Protein AF-A0A8T3M1I5-F1 (afdb_monomer)

Sequence (64 aa):
MGEHLRIMGIYAHPADVATEAAGTMALHADRGDELTAVVLSDGIRMHPHFLTVGEGATAGAGEP

Mean predicted aligned error: 12.19 Å

Radius of gyration: 20.29 Å; Cα contacts (8 Å, |Δi|>4): 58; chains: 1; bounding box: 55×22×45 Å

pLDDT: mean 78.84, std 21.86, range [37.66, 98.06]

Nearest PDB structures (foldseek):
  3okf-assembly1_B  TM=6.235E-01  e=7.174E-01  Vibrio cholerae O1 biovar El Tor str. N16961
  6lk2-assembly2_B  TM=5.891E-01  e=1.515E+00  Providencia alcalifaciens F90-2004
  6kpd-assembly1_C-2  TM=3.885E-01  e=1.989E+00  Arabidopsis thaliana
  1akm-assembly1_C  TM=3.890E-01  e=9.498E+00  Escherichia coli

Structure (mmCIF, N/CA/C/O backbone):
data_AF-A0A8T3M1I5-F1
#
_entry.id   AF-A0A8T3M1I5-F1
#
loop_
_atom_site.group_PDB
_atom_site.id
_atom_site.type_symbol
_atom_site.label_atom_id
_atom_site.label_alt_id
_atom_site.label_comp_id
_atom_site.label_asym_id
_atom_site.label_entity_id
_atom_site.label_seq_id
_atom_site.pdbx_PDB_ins_code
_atom_site.Cartn_x
_atom_site.Cartn_y
_atom_site.Cartn_z
_atom_site.occupancy
_atom_site.B_iso_or_equiv
_atom_site.auth_seq_id
_atom_site.auth_comp_id
_atom_site.auth_asym_id
_atom_site.auth_atom_id
_atom_site.pdbx_PDB_model_num
ATOM 1 N N . MET A 1 1 ? -20.542 9.520 14.542 1.00 50.00 1 MET A N 1
ATOM 2 C CA . MET A 1 1 ? -19.661 8.585 13.816 1.00 50.00 1 MET A CA 1
ATOM 3 C C . MET A 1 1 ? -19.898 8.845 12.341 1.00 50.00 1 MET A C 1
ATOM 5 O O . MET A 1 1 ? -21.043 8.730 11.926 1.00 50.00 1 MET A O 1
ATOM 9 N N . GLY A 1 2 ? -18.895 9.355 11.624 1.00 68.75 2 GLY A N 1
ATOM 10 C CA . GLY A 1 2 ? -18.979 9.521 10.168 1.00 68.75 2 GLY A CA 1
ATOM 11 C C . GLY A 1 2 ? -18.805 8.169 9.477 1.00 68.75 2 GLY A C 1
ATOM 12 O O . GLY A 1 2 ? -18.249 7.258 10.087 1.00 68.75 2 GLY A O 1
ATOM 13 N N . GLU A 1 3 ? -19.311 8.031 8.254 1.00 86.00 3 GLU A N 1
ATOM 14 C CA . GLU A 1 3 ? -19.100 6.819 7.455 1.00 86.00 3 GLU A CA 1
ATOM 15 C C . GLU A 1 3 ? -17.606 6.579 7.195 1.00 86.00 3 GLU A C 1
ATOM 17 O O . GLU A 1 3 ? -16.846 7.529 7.001 1.00 86.00 3 GLU A O 1
ATOM 22 N N . HIS A 1 4 ? -17.203 5.306 7.187 1.00 92.25 4 HIS A N 1
ATOM 23 C CA . HIS A 1 4 ? -15.855 4.892 6.804 1.00 92.25 4 HIS A CA 1
ATOM 24 C C . HIS A 1 4 ? -15.624 5.163 5.317 1.00 92.25 4 HIS A C 1
ATOM 26 O O . HIS A 1 4 ? -16.463 4.830 4.472 1.00 92.25 4 HIS A O 1
ATOM 32 N N . LEU A 1 5 ? -14.486 5.771 4.994 1.00 97.06 5 LEU A N 1
ATOM 33 C CA . LEU A 1 5 ? -14.125 6.083 3.618 1.00 97.06 5 LEU A CA 1
ATOM 34 C C . LEU A 1 5 ? -13.640 4.831 2.887 1.00 97.06 5 LEU A C 1
ATOM 36 O O . LEU A 1 5 ? -13.140 3.885 3.491 1.00 97.06 5 LEU A O 1
ATOM 40 N N . ARG A 1 6 ? -13.755 4.857 1.558 1.00 97.56 6 ARG A N 1
ATOM 41 C CA . ARG A 1 6 ? -13.193 3.842 0.661 1.00 97.56 6 ARG A CA 1
ATOM 42 C C . ARG A 1 6 ? -12.172 4.522 -0.238 1.00 97.56 6 ARG A C 1
ATOM 44 O O . ARG A 1 6 ? -12.531 5.416 -1.004 1.00 97.56 6 ARG A O 1
ATOM 51 N N . ILE A 1 7 ? -10.906 4.140 -0.115 1.00 97.50 7 ILE A N 1
ATOM 52 C CA . ILE A 1 7 ? -9.775 4.843 -0.726 1.00 97.50 7 ILE A CA 1
ATOM 53 C C . ILE A 1 7 ? -8.998 3.876 -1.617 1.00 97.50 7 ILE A C 1
ATOM 55 O O . ILE A 1 7 ? -8.599 2.792 -1.194 1.00 97.50 7 ILE A O 1
ATOM 59 N N . MET A 1 8 ? -8.757 4.287 -2.863 1.00 98.06 8 MET A N 1
ATOM 60 C CA . MET A 1 8 ? -7.975 3.528 -3.835 1.00 98.06 8 MET A CA 1
ATOM 61 C C . MET A 1 8 ? -6.704 4.292 -4.207 1.00 98.06 8 MET A C 1
ATOM 63 O O . MET A 1 8 ? -6.779 5.397 -4.742 1.00 98.06 8 MET A O 1
ATOM 67 N N . GLY A 1 9 ? -5.546 3.686 -3.950 1.00 97.25 9 GLY A N 1
ATOM 68 C CA . GLY A 1 9 ? -4.259 4.139 -4.471 1.00 97.25 9 GLY A CA 1
ATOM 69 C C . GLY A 1 9 ? -3.923 3.417 -5.774 1.00 97.25 9 GLY A C 1
ATOM 70 O O . GLY A 1 9 ? -4.045 2.195 -5.844 1.00 97.25 9 GLY A O 1
ATOM 71 N N . ILE A 1 10 ? -3.503 4.162 -6.796 1.00 97.50 10 ILE A N 1
ATOM 72 C CA . ILE A 1 10 ? -3.037 3.613 -8.076 1.00 97.50 10 ILE A CA 1
ATOM 73 C C . ILE A 1 10 ? -1.549 3.925 -8.206 1.00 97.50 10 ILE A C 1
ATOM 75 O O . ILE A 1 10 ? -1.152 5.087 -8.150 1.00 97.50 10 ILE A O 1
ATOM 79 N N . TYR A 1 11 ? -0.748 2.882 -8.381 1.00 95.69 11 TYR A N 1
ATOM 80 C CA . TYR A 1 11 ? 0.707 2.920 -8.325 1.00 95.69 11 TYR A CA 1
ATOM 81 C C . TYR A 1 11 ? 1.304 2.342 -9.605 1.00 95.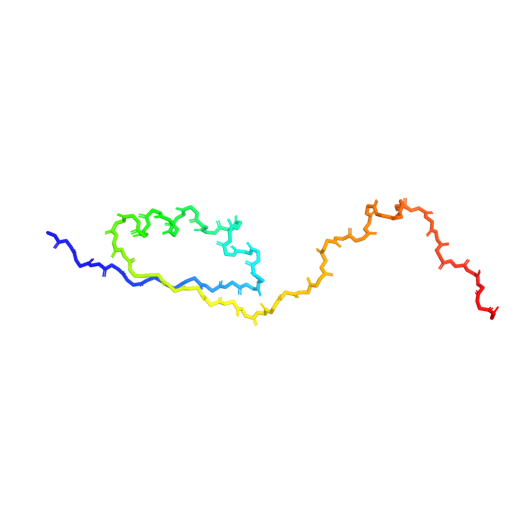69 11 TYR A C 1
ATOM 83 O O . TYR A 1 11 ? 0.770 1.381 -10.167 1.00 95.69 11 TYR A O 1
ATOM 91 N N . ALA A 1 12 ? 2.414 2.912 -10.077 1.00 93.19 12 ALA A N 1
ATOM 92 C CA . ALA A 1 12 ? 3.062 2.437 -11.294 1.00 93.19 12 ALA A CA 1
ATOM 93 C C . ALA A 1 12 ? 3.853 1.150 -11.024 1.00 93.19 12 ALA A C 1
ATOM 95 O O . ALA A 1 12 ? 3.705 0.174 -11.766 1.00 93.19 12 ALA A O 1
ATOM 96 N N . HIS A 1 13 ? 4.636 1.132 -9.942 1.00 92.31 13 HIS A N 1
ATOM 97 C CA . HIS A 1 13 ? 5.503 0.021 -9.549 1.00 92.31 13 HIS A CA 1
ATOM 98 C C . HIS A 1 13 ? 5.175 -0.473 -8.130 1.00 92.31 13 HIS A C 1
ATOM 100 O O . HIS A 1 13 ? 4.640 0.288 -7.322 1.00 92.31 13 HIS A O 1
ATOM 106 N N . PRO A 1 14 ? 5.541 -1.720 -7.768 1.00 91.38 14 PRO A N 1
ATOM 107 C CA . PRO A 1 14 ? 5.257 -2.252 -6.433 1.00 91.38 14 PRO A CA 1
ATOM 108 C C . PRO A 1 14 ? 5.864 -1.441 -5.278 1.00 91.38 14 PRO A C 1
ATOM 110 O O . PRO A 1 14 ? 5.260 -1.362 -4.211 1.00 91.38 14 PRO A O 1
ATOM 113 N N . ALA A 1 15 ? 7.039 -0.831 -5.475 1.00 90.81 15 ALA A N 1
ATOM 114 C CA . ALA A 1 15 ? 7.716 -0.045 -4.438 1.00 90.81 15 ALA A CA 1
ATOM 115 C C . ALA A 1 15 ? 6.936 1.222 -4.048 1.00 90.81 15 ALA A C 1
ATOM 117 O O . ALA A 1 15 ? 6.916 1.588 -2.872 1.00 90.81 15 ALA A O 1
ATOM 118 N N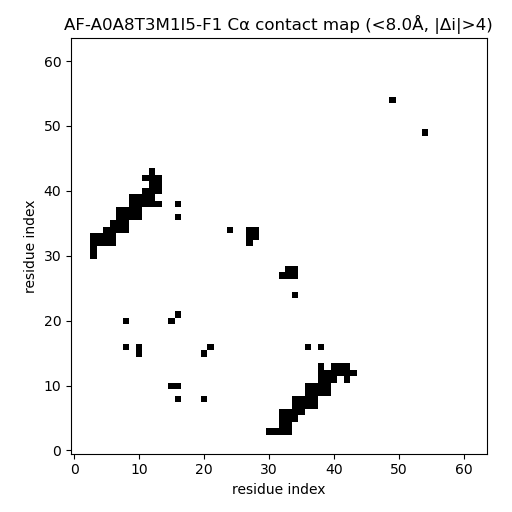 . ASP A 1 16 ? 6.231 1.830 -5.006 1.00 92.31 16 ASP A N 1
ATOM 119 C CA . ASP A 1 16 ? 5.499 3.085 -4.820 1.00 92.31 16 ASP A CA 1
ATOM 120 C C . ASP A 1 16 ? 4.411 2.965 -3.729 1.00 92.31 16 ASP A C 1
ATOM 122 O O . ASP A 1 16 ? 4.085 3.942 -3.050 1.00 92.31 16 ASP A O 1
ATOM 126 N N . VAL A 1 17 ? 3.877 1.750 -3.509 1.00 93.56 17 VAL A N 1
ATOM 127 C CA . VAL A 1 17 ? 2.900 1.454 -2.441 1.00 93.56 17 VAL A CA 1
ATOM 128 C C .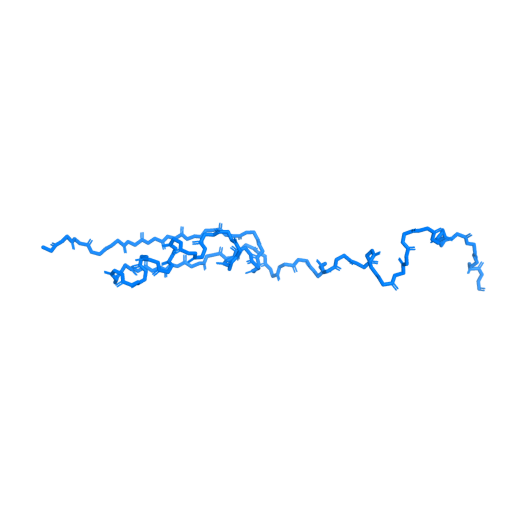 VAL A 1 17 ? 3.468 1.797 -1.061 1.00 93.56 17 VAL A C 1
ATOM 130 O O . VAL A 1 17 ? 2.725 2.241 -0.186 1.00 93.56 17 VAL A O 1
ATOM 133 N N . ALA A 1 18 ? 4.777 1.608 -0.869 1.00 91.50 18 ALA A N 1
ATOM 134 C CA . ALA A 1 18 ? 5.473 1.844 0.392 1.00 91.50 18 ALA A CA 1
ATOM 135 C C . ALA A 1 18 ? 6.164 3.218 0.463 1.00 91.50 18 ALA A C 1
ATOM 137 O O . ALA A 1 18 ? 6.306 3.758 1.560 1.00 91.50 18 ALA A O 1
ATOM 138 N N . THR A 1 19 ? 6.608 3.781 -0.666 1.00 92.50 19 THR A N 1
ATOM 139 C CA . THR A 1 19 ? 7.448 4.995 -0.670 1.00 92.50 1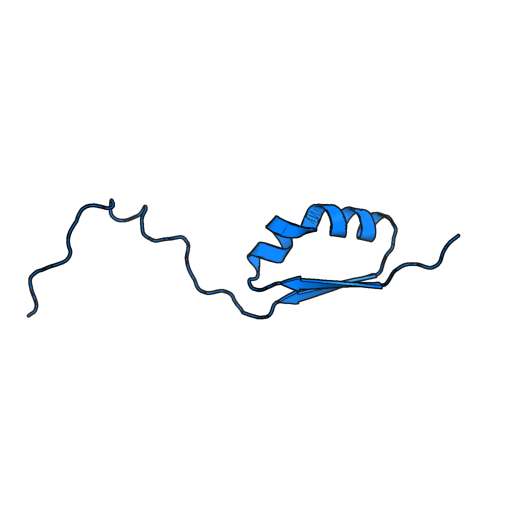9 THR A CA 1
ATOM 140 C C . THR A 1 19 ? 6.679 6.293 -0.865 1.00 92.50 19 THR A C 1
ATOM 142 O O . THR A 1 19 ? 7.132 7.323 -0.375 1.00 92.50 19 THR A O 1
ATOM 145 N N . GLU A 1 20 ? 5.519 6.258 -1.525 1.00 92.56 20 GLU A N 1
ATOM 146 C CA . GLU A 1 20 ? 4.799 7.483 -1.882 1.00 92.56 20 GLU A CA 1
ATOM 147 C C . GLU A 1 20 ? 3.743 7.843 -0.827 1.00 92.56 20 GLU A C 1
ATOM 149 O O . GLU A 1 20 ? 3.937 8.716 0.016 1.00 92.56 20 GLU A O 1
ATOM 154 N N . ALA A 1 21 ? 2.603 7.145 -0.841 1.00 92.88 21 ALA A N 1
ATOM 155 C CA . ALA A 1 21 ? 1.434 7.498 -0.029 1.00 92.88 21 ALA A CA 1
ATOM 156 C C . ALA A 1 21 ? 1.236 6.604 1.208 1.00 92.88 21 ALA A C 1
ATOM 158 O O . ALA A 1 21 ? 0.198 6.693 1.866 1.00 92.88 21 ALA A O 1
ATOM 159 N N . ALA A 1 22 ? 2.205 5.748 1.541 1.00 94.31 22 ALA A N 1
ATOM 160 C CA . ALA A 1 22 ? 2.050 4.713 2.564 1.00 94.31 22 ALA A CA 1
ATOM 161 C C . ALA A 1 22 ? 1.659 5.265 3.941 1.00 94.31 22 ALA A C 1
ATOM 163 O O . ALA A 1 22 ? 0.774 4.719 4.592 1.00 94.31 22 ALA A O 1
ATOM 164 N N . GLY A 1 23 ? 2.268 6.377 4.368 1.00 97.06 23 GLY A N 1
ATOM 165 C CA . GLY A 1 23 ? 1.950 7.005 5.655 1.00 97.06 23 GLY A CA 1
ATOM 166 C C . GLY A 1 23 ? 0.506 7.507 5.726 1.00 97.06 23 GLY A C 1
ATOM 167 O O . GLY A 1 23 ? -0.191 7.266 6.707 1.00 97.06 23 GLY A O 1
ATOM 168 N N . THR A 1 24 ? 0.021 8.144 4.660 1.00 96.81 24 THR A N 1
ATOM 169 C CA . THR A 1 24 ? -1.374 8.595 4.566 1.00 96.81 24 THR A CA 1
ATOM 170 C C . THR A 1 24 ? -2.335 7.410 4.573 1.00 96.81 24 THR A C 1
ATOM 172 O O . THR A 1 24 ? -3.321 7.428 5.307 1.00 96.81 24 THR A O 1
ATOM 175 N N . MET A 1 25 ? -2.027 6.361 3.805 1.00 97.44 25 MET A N 1
ATOM 176 C CA . MET A 1 25 ? -2.824 5.133 3.778 1.00 97.44 25 MET A CA 1
ATOM 177 C C . MET A 1 25 ? -2.875 4.476 5.163 1.00 97.44 25 MET A C 1
ATOM 179 O O . MET A 1 25 ? -3.957 4.138 5.628 1.00 97.44 25 MET A O 1
ATOM 183 N N . ALA A 1 26 ? -1.751 4.386 5.877 1.00 97.31 26 ALA A N 1
ATOM 184 C CA . ALA A 1 26 ? -1.709 3.839 7.234 1.00 97.31 26 ALA A CA 1
ATOM 185 C C . ALA A 1 26 ? -2.615 4.614 8.207 1.00 97.31 26 ALA A C 1
ATOM 187 O O . ALA A 1 26 ? -3.379 4.007 8.952 1.00 97.31 26 ALA 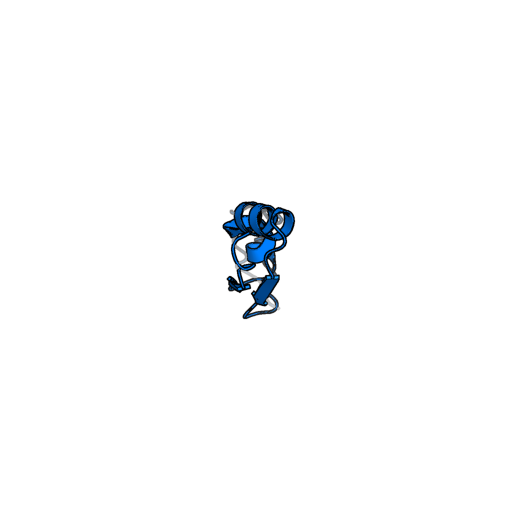A O 1
ATOM 188 N N . LEU A 1 27 ? -2.616 5.950 8.145 1.00 97.56 27 LEU A N 1
ATOM 189 C CA . LEU A 1 27 ? -3.506 6.773 8.975 1.00 97.56 27 LEU A CA 1
ATOM 190 C C . LEU A 1 27 ? -4.993 6.535 8.678 1.00 97.56 27 LEU A C 1
ATOM 192 O O . LEU A 1 27 ? -5.826 6.670 9.572 1.00 97.56 27 LEU A O 1
ATOM 196 N N . HIS A 1 28 ? -5.340 6.220 7.432 1.00 97.44 28 HIS A N 1
ATOM 197 C CA . HIS A 1 28 ? -6.706 5.864 7.055 1.00 97.44 28 HIS A CA 1
ATOM 198 C C . HIS A 1 28 ? -7.067 4.436 7.485 1.00 97.44 28 HIS A C 1
ATOM 200 O O . HIS A 1 28 ? -8.161 4.222 8.007 1.00 97.44 28 HIS A O 1
ATOM 206 N N . ALA A 1 29 ? -6.131 3.489 7.390 1.00 96.75 29 ALA A N 1
ATOM 207 C CA . ALA A 1 29 ? -6.312 2.142 7.931 1.00 96.75 29 ALA A CA 1
ATOM 208 C C . ALA A 1 29 ? -6.593 2.178 9.443 1.00 96.75 29 ALA A C 1
ATOM 210 O O . ALA A 1 29 ? -7.549 1.558 9.904 1.00 96.75 29 ALA A O 1
ATOM 211 N N . ASP A 1 30 ? -5.830 2.973 10.203 1.00 97.62 30 ASP A N 1
ATOM 212 C CA . ASP A 1 30 ? -6.015 3.143 11.653 1.00 97.62 30 ASP A CA 1
ATOM 213 C C . ASP A 1 30 ? -7.376 3.761 12.018 1.00 97.62 30 ASP A C 1
ATOM 215 O O . ASP A 1 30 ? -7.911 3.522 13.102 1.00 97.62 30 ASP A O 1
ATOM 219 N N . ARG A 1 31 ? -7.971 4.546 11.111 1.00 96.25 31 ARG A N 1
ATOM 220 C CA . ARG A 1 31 ? -9.326 5.108 11.265 1.00 96.25 31 ARG A CA 1
ATOM 221 C C . ARG A 1 31 ? -10.435 4.113 10.908 1.00 96.25 31 ARG A C 1
ATOM 223 O O . ARG A 1 31 ? -11.609 4.417 11.127 1.00 96.25 31 ARG A O 1
ATOM 230 N N . GLY A 1 32 ? -10.079 2.940 10.388 1.00 96.62 32 GLY A N 1
ATOM 231 C CA . GLY A 1 32 ? -11.012 1.919 9.919 1.00 96.62 32 GLY A CA 1
ATOM 232 C C . GLY A 1 32 ? -11.539 2.162 8.504 1.00 96.62 32 GLY A C 1
ATOM 233 O O . GLY A 1 32 ? -12.557 1.579 8.141 1.00 96.62 32 GLY A O 1
ATOM 234 N N . ASP A 1 33 ? -10.891 3.027 7.720 1.00 98.00 33 ASP A N 1
ATOM 235 C CA . ASP A 1 33 ? -11.245 3.222 6.313 1.00 98.00 33 ASP A CA 1
ATOM 236 C C . ASP A 1 33 ? -10.817 2.004 5.471 1.00 98.00 33 ASP A C 1
ATOM 238 O O . ASP A 1 33 ? -9.817 1.337 5.751 1.00 98.00 33 ASP A O 1
ATOM 242 N N . GLU A 1 34 ? -11.575 1.708 4.416 1.00 98.00 34 GLU A N 1
ATOM 243 C CA . GLU A 1 34 ? -11.293 0.606 3.495 1.00 98.00 34 GLU A CA 1
ATOM 244 C C . GLU A 1 34 ? -10.285 1.056 2.434 1.00 98.00 34 GLU A C 1
ATOM 246 O O . GLU A 1 34 ? -10.504 2.047 1.733 1.00 98.00 34 GLU A O 1
ATOM 251 N N . LEU A 1 35 ? -9.189 0.311 2.285 1.00 97.88 35 LEU A N 1
ATOM 252 C CA 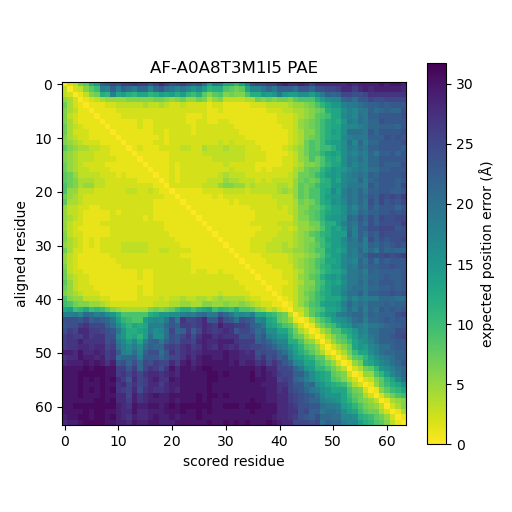. LEU A 1 35 ? -8.099 0.653 1.374 1.00 97.88 35 LEU A CA 1
ATOM 253 C C . LEU A 1 35 ? -7.932 -0.396 0.279 1.00 97.88 35 LEU A C 1
ATOM 255 O O . LEU A 1 35 ? -8.019 -1.598 0.522 1.00 97.88 35 LEU A O 1
ATOM 259 N N . THR A 1 36 ? -7.625 0.054 -0.934 1.00 98.06 36 THR A N 1
ATOM 260 C CA . THR A 1 36 ? -7.219 -0.806 -2.053 1.00 98.06 36 THR A CA 1
ATOM 261 C C . THR A 1 36 ? -5.998 -0.213 -2.745 1.00 98.06 36 THR A C 1
ATOM 263 O O . THR A 1 36 ? -5.976 0.976 -3.057 1.00 98.06 36 THR A O 1
ATOM 266 N N . ALA A 1 37 ? -4.994 -1.044 -3.025 1.00 96.88 37 ALA A N 1
ATOM 267 C CA . ALA A 1 37 ? -3.844 -0.673 -3.843 1.00 96.88 37 ALA A CA 1
ATOM 268 C C . ALA A 1 37 ? -3.928 -1.377 -5.202 1.00 96.88 37 ALA A C 1
ATOM 270 O O . ALA A 1 37 ? -3.988 -2.605 -5.269 1.00 96.88 37 ALA A O 1
ATOM 271 N N . VAL A 1 38 ? -3.922 -0.597 -6.281 1.00 97.62 38 VAL A N 1
ATOM 272 C CA . VAL A 1 38 ? -3.812 -1.089 -7.656 1.00 97.62 38 VAL A CA 1
ATOM 273 C C . VAL A 1 38 ? -2.403 -0.797 -8.141 1.00 97.62 38 VAL A C 1
ATOM 275 O O . VAL A 1 38 ? -2.009 0.362 -8.233 1.00 97.62 38 VAL A O 1
ATOM 278 N N . VAL A 1 39 ? -1.650 -1.844 -8.463 1.00 95.62 39 VAL A N 1
ATOM 279 C CA . VAL A 1 39 ? -0.307 -1.718 -9.034 1.00 95.62 39 VAL A CA 1
ATOM 280 C C . VAL A 1 39 ? -0.382 -2.071 -10.514 1.00 95.62 39 VAL A C 1
ATOM 282 O O . VAL A 1 39 ? -0.845 -3.153 -10.871 1.00 95.62 39 VAL A O 1
ATOM 285 N N . LEU A 1 40 ? 0.022 -1.135 -11.374 1.00 95.69 40 LEU A N 1
ATOM 286 C CA . LEU A 1 40 ? -0.157 -1.245 -12.825 1.00 95.69 40 LEU A CA 1
ATOM 287 C C . LEU A 1 40 ? 0.882 -2.148 -13.502 1.00 95.69 40 LEU A C 1
ATOM 289 O O . LEU A 1 40 ? 0.633 -2.637 -14.603 1.00 95.69 40 LEU A O 1
ATOM 293 N N . SER A 1 41 ? 2.031 -2.370 -12.863 1.00 89.75 41 SER A N 1
ATOM 294 C CA . SER A 1 41 ? 3.086 -3.256 -13.354 1.00 89.75 41 SER A CA 1
ATOM 295 C C . SER A 1 41 ? 3.676 -4.107 -12.230 1.00 89.75 41 SER A C 1
ATOM 297 O O . SER A 1 41 ? 3.597 -3.757 -11.054 1.00 89.75 41 SER A O 1
ATOM 299 N N . ASP A 1 42 ? 4.320 -5.213 -12.588 1.00 88.12 42 ASP A N 1
ATOM 300 C CA . ASP A 1 42 ? 5.173 -5.991 -11.681 1.00 88.12 42 ASP A CA 1
ATOM 301 C C . ASP A 1 42 ? 6.482 -5.261 -11.319 1.00 88.12 42 ASP A C 1
ATOM 303 O O . ASP A 1 42 ? 7.231 -5.708 -10.449 1.00 88.12 42 ASP A O 1
ATOM 307 N N . GLY A 1 43 ? 6.720 -4.103 -11.941 1.00 78.06 43 GLY A N 1
ATOM 308 C CA . GLY A 1 43 ? 7.949 -3.340 -11.847 1.00 78.06 43 GLY A CA 1
ATOM 309 C C . GLY A 1 43 ? 9.033 -3.904 -12.763 1.00 78.06 43 GLY A C 1
ATOM 310 O O . GLY A 1 43 ? 9.272 -5.106 -12.845 1.00 78.06 43 GLY A O 1
ATOM 311 N N . ILE A 1 44 ? 9.769 -3.018 -13.429 1.00 68.62 44 ILE A N 1
ATOM 312 C CA . ILE A 1 44 ? 11.026 -3.406 -14.071 1.00 68.62 44 ILE A CA 1
ATOM 313 C C . ILE A 1 44 ? 12.104 -3.618 -12.996 1.00 68.62 44 ILE A C 1
ATOM 315 O O . ILE A 1 44 ? 12.244 -2.817 -12.072 1.00 68.62 44 ILE A O 1
ATOM 319 N N . ARG A 1 45 ? 12.898 -4.692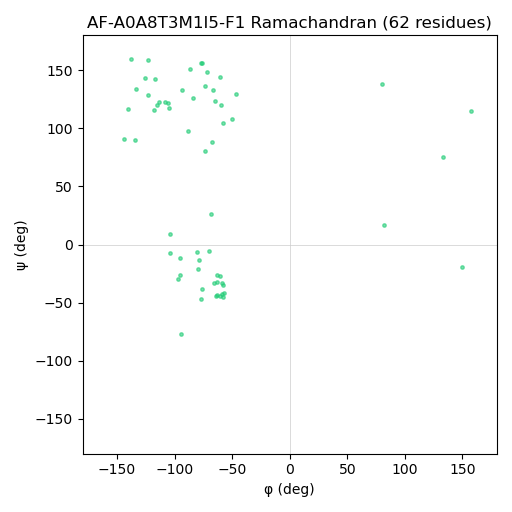 -13.110 1.00 62.56 45 ARG A N 1
ATOM 320 C CA . ARG A 1 45 ? 14.044 -4.948 -12.220 1.00 62.56 45 ARG A CA 1
ATOM 321 C C . ARG A 1 45 ? 15.138 -3.898 -12.445 1.00 62.56 45 ARG A C 1
ATOM 323 O O . ARG A 1 45 ? 16.053 -4.134 -13.227 1.00 62.56 45 ARG A O 1
ATOM 330 N N . MET A 1 46 ? 15.080 -2.767 -11.750 1.00 56.88 46 MET A N 1
ATOM 331 C CA . MET A 1 46 ? 16.226 -1.869 -11.613 1.00 56.88 46 MET A CA 1
ATOM 332 C C . MET A 1 46 ? 16.387 -1.420 -10.158 1.00 56.88 46 MET A C 1
ATOM 334 O O . MET A 1 46 ? 15.943 -0.350 -9.768 1.00 56.88 46 MET A O 1
ATOM 338 N N . HIS A 1 47 ? 17.154 -2.190 -9.378 1.00 55.38 47 HIS A N 1
ATOM 339 C CA . HIS A 1 47 ? 18.282 -1.512 -8.746 1.00 55.38 47 HIS A CA 1
ATOM 340 C C . HIS A 1 47 ? 19.177 -1.108 -9.909 1.00 55.38 47 HIS A C 1
ATOM 342 O O . HIS A 1 47 ? 19.530 -1.982 -10.709 1.00 55.38 47 HIS A O 1
ATOM 348 N N . PRO A 1 48 ? 19.514 0.169 -10.075 1.00 50.09 48 PRO A N 1
ATOM 349 C CA . PRO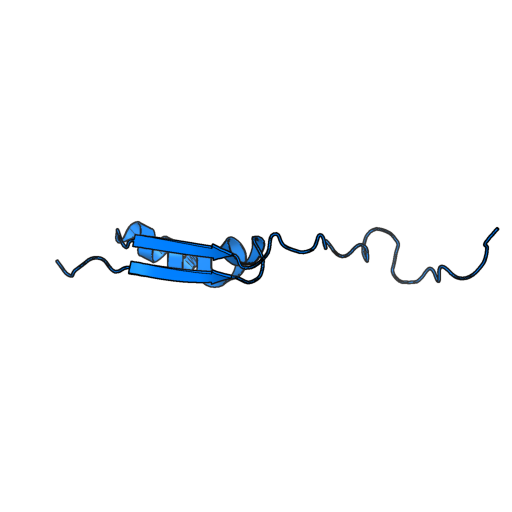 A 1 48 ? 20.428 0.518 -11.127 1.00 50.09 48 PRO A CA 1
ATOM 350 C C . PRO A 1 48 ? 21.741 -0.221 -10.884 1.00 50.09 48 PRO A C 1
ATOM 352 O O . PRO A 1 48 ? 22.399 -0.052 -9.857 1.00 50.09 48 PRO A O 1
ATOM 355 N N . HIS A 1 49 ? 22.134 -1.042 -11.847 1.00 45.88 49 HIS A N 1
ATOM 356 C CA . HIS A 1 49 ? 23.457 -1.649 -11.898 1.00 45.88 49 HIS A CA 1
ATOM 357 C C . HIS A 1 49 ? 24.537 -0.577 -12.179 1.00 45.88 49 HIS A C 1
ATOM 359 O O . HIS A 1 49 ? 25.571 -0.893 -12.741 1.00 45.88 49 HIS A O 1
ATOM 365 N N . PHE A 1 50 ? 24.326 0.703 -11.838 1.00 51.91 50 PHE A N 1
ATOM 366 C CA . PHE A 1 50 ? 25.384 1.715 -11.903 1.00 51.91 50 PHE A CA 1
ATOM 367 C C . PHE A 1 50 ? 26.336 1.638 -10.696 1.00 51.91 50 PHE A C 1
ATOM 369 O O . PHE A 1 50 ? 27.417 2.210 -10.739 1.00 51.91 50 PHE A O 1
ATOM 376 N N . LEU A 1 51 ? 25.984 0.900 -9.629 1.00 51.75 51 LEU A N 1
ATOM 377 C CA . LEU A 1 51 ? 26.874 0.704 -8.469 1.00 51.75 51 LEU A CA 1
ATOM 378 C C . LEU A 1 51 ? 27.714 -0.581 -8.515 1.00 51.75 51 LEU A C 1
ATOM 380 O O . LEU A 1 51 ? 28.622 -0.735 -7.704 1.00 51.75 51 LEU A O 1
ATOM 384 N N . THR A 1 52 ? 27.435 -1.516 -9.422 1.00 47.59 52 THR A N 1
ATOM 385 C CA . THR A 1 52 ? 28.097 -2.839 -9.447 1.00 47.59 52 THR A CA 1
ATOM 386 C C . THR A 1 52 ? 29.161 -2.993 -10.527 1.00 47.59 52 THR A C 1
ATOM 388 O O . THR A 1 52 ? 29.945 -3.934 -10.468 1.00 47.59 52 THR A O 1
ATOM 391 N N . VAL A 1 53 ? 29.291 -2.022 -11.427 1.00 52.41 53 VAL A N 1
ATOM 392 C CA . VAL A 1 53 ? 30.535 -1.741 -12.150 1.00 52.41 53 VAL A CA 1
ATOM 393 C C . VAL A 1 53 ? 30.616 -0.226 -12.219 1.00 52.41 53 VAL A C 1
ATOM 395 O O . VAL A 1 53 ? 29.707 0.395 -12.760 1.00 52.41 53 VAL A O 1
ATOM 398 N N . GLY A 1 54 ? 31.642 0.361 -11.597 1.00 48.00 54 GLY A N 1
ATOM 399 C CA . GLY A 1 54 ? 31.784 1.811 -11.492 1.00 48.00 54 GLY A CA 1
ATOM 400 C C . GLY A 1 54 ? 31.533 2.498 -12.832 1.00 48.00 54 GLY A C 1
ATOM 401 O O . GLY A 1 54 ? 32.101 2.103 -13.854 1.00 48.00 54 GLY A O 1
ATOM 402 N N . GLU A 1 55 ? 30.666 3.509 -12.819 1.00 41.75 55 GLU A N 1
ATOM 403 C CA . GLU A 1 55 ? 30.480 4.418 -13.945 1.00 41.75 55 GLU A CA 1
ATOM 404 C C . GLU A 1 55 ? 31.859 4.927 -14.397 1.00 41.75 55 GLU A C 1
ATOM 406 O O . GLU A 1 55 ? 32.539 5.663 -13.682 1.00 41.75 55 GLU A O 1
ATOM 411 N N . GLY A 1 56 ? 32.307 4.449 -15.563 1.00 46.38 56 GLY A N 1
ATOM 412 C CA . GLY A 1 56 ? 33.620 4.760 -16.129 1.00 46.38 56 GLY A CA 1
ATOM 413 C C . GLY A 1 56 ? 34.250 3.667 -16.997 1.00 46.38 56 GLY A C 1
ATOM 414 O O . GLY A 1 56 ? 35.115 3.980 -17.812 1.00 46.38 56 GLY A O 1
ATOM 415 N N . ALA A 1 57 ? 33.829 2.403 -16.898 1.00 49.19 57 ALA A N 1
ATOM 416 C CA . ALA A 1 57 ? 34.338 1.362 -17.793 1.00 49.19 57 ALA A CA 1
ATOM 417 C C . ALA A 1 57 ? 33.490 1.291 -19.071 1.00 49.19 57 ALA A C 1
ATOM 419 O O . ALA A 1 57 ? 32.429 0.669 -19.107 1.00 49.19 57 ALA A O 1
ATOM 420 N N . THR A 1 58 ? 33.960 1.932 -20.139 1.00 44.44 58 THR A N 1
ATOM 421 C CA . THR A 1 58 ? 33.435 1.727 -21.491 1.00 44.44 58 THR A CA 1
ATOM 422 C C . THR A 1 58 ? 33.564 0.251 -21.862 1.00 44.44 58 THR A C 1
ATOM 424 O O . THR A 1 58 ? 34.658 -0.220 -22.174 1.00 44.44 58 THR A O 1
ATOM 427 N N . ALA A 1 59 ? 32.455 -0.486 -21.851 1.00 49.34 59 ALA A N 1
ATOM 428 C CA . ALA A 1 59 ? 32.371 -1.785 -22.503 1.00 49.34 59 ALA A CA 1
ATOM 429 C C . ALA A 1 59 ? 32.309 -1.556 -24.019 1.00 49.34 59 ALA A C 1
ATOM 431 O O . ALA A 1 59 ? 31.248 -1.512 -24.634 1.00 49.34 59 ALA A O 1
ATOM 432 N N . GLY A 1 60 ? 33.481 -1.332 -24.600 1.00 53.00 60 GLY A N 1
ATOM 433 C CA . GLY A 1 60 ? 33.685 -1.236 -26.032 1.00 53.00 60 GLY A CA 1
ATOM 434 C C . GLY A 1 60 ? 35.026 -1.855 -26.376 1.00 53.00 60 GLY A C 1
ATOM 435 O O . GLY A 1 60 ? 36.035 -1.164 -26.326 1.00 53.00 60 GLY A O 1
ATOM 436 N N . ALA A 1 61 ? 35.014 -3.156 -26.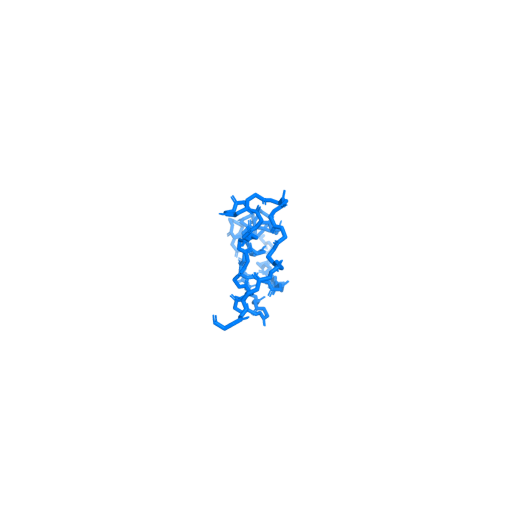669 1.00 51.69 61 ALA A N 1
ATOM 437 C CA . ALA A 1 61 ? 35.736 -3.812 -27.764 1.00 51.69 61 ALA A CA 1
ATOM 438 C C . ALA A 1 61 ? 35.929 -5.301 -27.442 1.00 51.69 61 ALA A C 1
ATOM 440 O O . ALA A 1 61 ? 36.681 -5.645 -26.533 1.00 51.69 61 ALA A O 1
ATOM 441 N N . GLY A 1 62 ? 35.294 -6.163 -28.239 1.00 39.22 62 GLY A N 1
ATOM 442 C CA . GLY A 1 62 ? 35.684 -7.566 -28.368 1.00 39.22 62 GLY A CA 1
ATOM 443 C C . GLY A 1 62 ? 34.530 -8.561 -28.290 1.00 39.22 62 GLY A C 1
ATOM 444 O O . GLY A 1 62 ? 34.398 -9.250 -27.290 1.00 39.22 62 GLY A O 1
ATOM 445 N N . GLU A 1 63 ? 33.735 -8.661 -29.355 1.00 37.66 63 GLU A N 1
ATOM 446 C CA . GLU A 1 63 ? 33.460 -9.989 -29.932 1.00 37.66 63 GLU A CA 1
ATOM 447 C C . GLU A 1 63 ? 34.597 -10.278 -30.936 1.00 37.66 63 GLU A C 1
ATOM 449 O O . GLU A 1 63 ? 35.128 -9.310 -31.505 1.00 37.66 63 GLU A O 1
ATOM 454 N N . PRO A 1 64 ? 34.996 -11.537 -31.203 1.00 42.53 64 PRO A N 1
ATOM 455 C CA . PRO A 1 64 ? 34.340 -12.811 -30.880 1.00 42.53 64 PRO A CA 1
ATOM 456 C C . PRO A 1 64 ? 34.961 -13.603 -29.715 1.00 42.53 64 PRO A C 1
ATOM 458 O O . PRO A 1 64 ? 36.119 -13.319 -29.334 1.00 42.53 64 PRO A O 1
#

Foldseek 3Di:
DDDAAEDEAEEAEPCCCPPPCVVVVVVSVVVVHHYYYHYPDPDDDDPPCCPVDPPPDPPDDDDD

Solvent-accessible surface area (backbone atoms only — not comparable to full-atom values): 4287 Å² total; per-residue (Å²): 134,80,83,71,52,79,47,76,49,80,30,68,30,65,64,44,60,67,71,68,54,30,70,63,52,49,59,37,48,76,72,62,28,47,76,45,82,46,60,77,38,91,50,81,95,65,80,71,70,57,77,80,52,66,85,81,73,78,92,76,86,79,83,132

Secondary structure (DSSP, 8-state):
-PPPPEEEEEESSTTHHHHTSHHHHHHHHHTT-EEEEEES-S----S-TTTTTTTT--------